Protein AF-A0A3D0D2L9-F1 (afdb_monomer)

Mean predicted aligned error: 7.06 Å

Structure (mmCIF, N/CA/C/O backbone):
data_AF-A0A3D0D2L9-F1
#
_entry.id   AF-A0A3D0D2L9-F1
#
loop_
_atom_site.group_PDB
_atom_site.id
_atom_site.type_symbol
_atom_site.label_atom_id
_atom_site.label_alt_id
_atom_site.label_comp_id
_atom_site.label_asym_id
_atom_site.label_entity_id
_atom_site.label_seq_id
_atom_site.pdbx_PDB_ins_code
_atom_site.Cartn_x
_atom_site.Cartn_y
_atom_site.Cartn_z
_atom_site.occupancy
_atom_site.B_iso_or_equiv
_atom_site.auth_seq_id
_atom_site.auth_comp_id
_atom_site.auth_asym_id
_atom_site.auth_atom_id
_atom_site.pdbx_PDB_model_num
ATOM 1 N N . MET A 1 1 ? -13.306 -3.646 17.024 1.00 66.31 1 MET A N 1
ATOM 2 C CA . MET A 1 1 ? -11.952 -3.065 16.880 1.00 66.31 1 MET A CA 1
ATOM 3 C C . MET A 1 1 ? -10.910 -4.118 16.540 1.00 66.31 1 MET A C 1
ATOM 5 O O . MET A 1 1 ? -10.273 -3.972 15.510 1.00 66.31 1 MET A O 1
ATOM 9 N N . ALA A 1 2 ? -10.790 -5.212 17.308 1.00 78.94 2 ALA A N 1
ATOM 10 C CA . ALA A 1 2 ? -9.797 -6.267 17.045 1.00 78.94 2 ALA A CA 1
ATOM 11 C C . ALA A 1 2 ? -9.814 -6.822 15.602 1.00 78.94 2 ALA A C 1
ATOM 13 O O . ALA A 1 2 ? -8.758 -7.045 15.021 1.00 78.94 2 ALA A O 1
ATOM 14 N N . THR A 1 3 ? -10.994 -6.984 14.993 1.00 89.00 3 THR A N 1
ATOM 15 C CA . THR A 1 3 ? -11.125 -7.460 13.605 1.00 89.00 3 THR A CA 1
ATOM 16 C C . THR A 1 3 ? -10.587 -6.467 12.568 1.00 89.00 3 THR A C 1
ATOM 18 O O . THR A 1 3 ? -9.921 -6.887 11.629 1.00 89.00 3 THR A O 1
ATOM 21 N N . LEU A 1 4 ? -10.827 -5.160 12.744 1.00 88.62 4 LEU A N 1
ATOM 22 C CA . LEU A 1 4 ? -10.318 -4.123 11.833 1.00 88.62 4 LEU A CA 1
ATOM 23 C C . LEU A 1 4 ? -8.808 -3.956 11.977 1.00 88.62 4 LEU A C 1
ATOM 25 O O . LEU A 1 4 ? -8.098 -3.964 10.979 1.00 88.62 4 LEU A O 1
ATOM 29 N N . ALA A 1 5 ? -8.310 -3.923 13.216 1.00 87.44 5 ALA A N 1
ATOM 30 C CA . ALA A 1 5 ? -6.878 -3.869 13.490 1.00 87.44 5 ALA A CA 1
ATOM 31 C C . ALA A 1 5 ? -6.140 -5.065 12.867 1.00 87.44 5 ALA A C 1
ATOM 33 O O . ALA A 1 5 ? -5.092 -4.905 12.242 1.00 87.44 5 ALA A O 1
ATOM 34 N N . ARG A 1 6 ? -6.721 -6.268 12.968 1.00 92.75 6 ARG A N 1
ATOM 35 C CA . ARG A 1 6 ? -6.178 -7.466 12.323 1.00 92.75 6 ARG A CA 1
ATOM 36 C C . ARG A 1 6 ? -6.204 -7.359 10.797 1.00 92.75 6 ARG A C 1
ATOM 38 O O . ARG A 1 6 ? -5.200 -7.674 10.167 1.00 92.75 6 ARG A O 1
ATOM 45 N N . LYS A 1 7 ? -7.304 -6.875 10.213 1.00 93.75 7 LYS A N 1
ATOM 46 C CA . LYS A 1 7 ? -7.417 -6.651 8.764 1.00 93.75 7 LYS A CA 1
ATOM 47 C C . LYS A 1 7 ? -6.363 -5.655 8.268 1.00 93.75 7 LYS A C 1
ATOM 49 O O . LYS A 1 7 ? -5.662 -5.953 7.306 1.00 93.75 7 LYS A O 1
ATOM 54 N N . ALA A 1 8 ? -6.187 -4.524 8.954 1.00 91.12 8 ALA A N 1
ATOM 55 C CA . ALA A 1 8 ? -5.146 -3.547 8.636 1.00 91.12 8 ALA A CA 1
ATOM 56 C C . ALA A 1 8 ? -3.750 -4.184 8.711 1.00 91.12 8 ALA A C 1
ATOM 58 O O . ALA A 1 8 ? -2.954 -4.063 7.781 1.00 91.12 8 ALA A O 1
ATOM 59 N N . GLN A 1 9 ? -3.461 -4.940 9.774 1.00 92.62 9 GLN A N 1
ATOM 60 C CA . GLN A 1 9 ? -2.183 -5.639 9.921 1.00 92.62 9 GLN A CA 1
ATOM 61 C C . GLN A 1 9 ? -1.933 -6.648 8.789 1.00 92.62 9 GLN A C 1
ATOM 63 O O . GLN A 1 9 ? -0.810 -6.738 8.283 1.00 92.62 9 GLN A O 1
ATOM 68 N N . GLU A 1 10 ? -2.956 -7.400 8.382 1.00 95.62 10 GLU A N 1
ATOM 69 C CA . GLU A 1 10 ? -2.884 -8.346 7.267 1.00 95.62 10 GLU A CA 1
ATOM 70 C C . GLU A 1 10 ? -2.607 -7.627 5.940 1.00 95.62 10 GLU A C 1
ATOM 72 O O . GLU A 1 10 ? -1.711 -8.051 5.208 1.00 95.62 10 GLU A O 1
ATOM 77 N N . LEU A 1 11 ? -3.279 -6.507 5.661 1.00 94.88 11 LEU A N 1
ATOM 78 C CA . LEU A 1 11 ? -3.027 -5.684 4.471 1.00 94.88 11 LEU A CA 1
ATOM 79 C C . LEU A 1 11 ? -1.609 -5.089 4.473 1.00 94.88 11 LEU A C 1
ATOM 81 O O . LEU A 1 11 ? -0.893 -5.181 3.473 1.00 94.88 11 LEU A O 1
ATOM 85 N N . HIS A 1 12 ? -1.138 -4.575 5.613 1.00 93.25 12 HIS A N 1
ATOM 86 C CA . HIS A 1 12 ? 0.242 -4.097 5.776 1.00 93.25 12 HIS A CA 1
ATOM 87 C C . HIS A 1 12 ? 1.271 -5.206 5.519 1.00 93.25 12 HIS A C 1
ATOM 89 O O . HIS A 1 12 ? 2.303 -4.974 4.884 1.00 93.25 12 HIS A O 1
ATOM 95 N N . MET A 1 13 ? 1.006 -6.428 5.990 1.00 94.94 13 MET A N 1
ATOM 96 C CA . MET A 1 13 ? 1.853 -7.593 5.711 1.00 94.94 13 MET A CA 1
ATOM 97 C C . MET A 1 13 ? 1.836 -7.971 4.227 1.00 94.94 13 MET A C 1
ATOM 99 O O . MET A 1 13 ? 2.894 -8.282 3.679 1.00 94.94 13 MET A O 1
ATOM 103 N N . GLN A 1 14 ? 0.675 -7.929 3.572 1.00 94.50 14 GLN A N 1
ATOM 104 C CA . GLN A 1 14 ? 0.554 -8.187 2.135 1.00 94.50 14 GLN A CA 1
ATOM 105 C C . GLN A 1 14 ? 1.354 -7.169 1.321 1.00 94.50 14 GLN A C 1
ATOM 107 O O . GLN A 1 14 ? 2.168 -7.572 0.488 1.00 94.50 14 GLN A O 1
ATOM 112 N N . ARG A 1 15 ? 1.226 -5.872 1.631 1.00 94.44 15 ARG A N 1
ATOM 113 C CA . ARG A 1 15 ? 2.002 -4.811 0.973 1.00 94.44 15 ARG A CA 1
ATOM 114 C C . ARG A 1 15 ? 3.503 -5.038 1.134 1.00 94.44 15 ARG A C 1
ATOM 116 O O . ARG A 1 15 ? 4.224 -5.048 0.141 1.00 94.44 15 ARG A O 1
ATOM 123 N N . ARG A 1 16 ? 3.974 -5.314 2.359 1.00 91.94 16 ARG A N 1
ATOM 124 C CA . ARG A 1 16 ? 5.395 -5.620 2.621 1.00 91.94 16 ARG A CA 1
ATOM 125 C C . ARG A 1 16 ? 5.897 -6.823 1.826 1.00 91.94 16 ARG A C 1
ATOM 127 O O . ARG A 1 16 ? 6.982 -6.765 1.257 1.00 91.94 16 ARG A O 1
ATOM 134 N N . ARG A 1 17 ? 5.118 -7.908 1.765 1.00 92.62 17 ARG A N 1
ATOM 135 C CA . ARG A 1 17 ? 5.472 -9.099 0.974 1.00 92.62 17 ARG A CA 1
ATOM 136 C C . ARG A 1 17 ? 5.561 -8.776 -0.511 1.00 92.62 17 ARG A C 1
ATOM 138 O O . ARG A 1 17 ? 6.499 -9.225 -1.163 1.00 92.62 17 ARG A O 1
ATOM 145 N N . ARG A 1 18 ? 4.628 -7.977 -1.036 1.00 93.62 18 ARG A N 1
ATOM 146 C CA . ARG A 1 18 ? 4.626 -7.606 -2.451 1.00 93.62 18 ARG A CA 1
ATOM 147 C C . ARG A 1 18 ? 5.832 -6.750 -2.828 1.00 93.62 18 ARG A C 1
ATOM 149 O O . ARG A 1 18 ? 6.460 -7.025 -3.846 1.00 93.62 18 ARG A O 1
ATOM 156 N N . VAL A 1 19 ? 6.188 -5.780 -1.985 1.00 91.62 19 VAL A N 1
ATOM 157 C CA . VAL A 1 19 ? 7.410 -4.975 -2.143 1.00 91.62 19 VAL A CA 1
ATOM 158 C C . VAL A 1 19 ? 8.654 -5.854 -2.086 1.00 91.62 19 VAL A C 1
ATOM 160 O O . VAL A 1 19 ? 9.509 -5.748 -2.957 1.00 91.62 19 VAL A O 1
ATOM 163 N N . ALA A 1 20 ? 8.749 -6.760 -1.109 1.00 90.44 20 ALA A N 1
ATOM 164 C CA . ALA A 1 20 ? 9.887 -7.670 -1.005 1.00 90.44 20 ALA A CA 1
ATOM 165 C C . ALA A 1 20 ? 10.038 -8.542 -2.264 1.00 90.44 20 ALA A C 1
ATOM 167 O O . ALA A 1 20 ? 11.147 -8.696 -2.768 1.00 90.44 20 ALA A O 1
ATOM 168 N N . GLN A 1 21 ? 8.925 -9.052 -2.805 1.00 91.06 21 GLN A N 1
ATOM 169 C CA . GLN A 1 21 ? 8.931 -9.792 -4.067 1.00 91.06 21 GLN A CA 1
ATOM 170 C C . GLN A 1 21 ? 9.388 -8.912 -5.234 1.00 91.06 21 GLN A C 1
ATOM 172 O O . GLN A 1 21 ? 10.254 -9.324 -5.994 1.00 91.06 21 GLN A O 1
ATOM 177 N N . PHE A 1 22 ? 8.865 -7.689 -5.341 1.00 91.06 22 PHE A N 1
ATOM 178 C CA . PHE A 1 22 ? 9.284 -6.735 -6.367 1.00 91.06 22 PHE A CA 1
ATOM 179 C C . PHE A 1 22 ? 10.790 -6.454 -6.306 1.00 91.06 22 PHE A C 1
ATOM 181 O O . PHE A 1 22 ? 11.454 -6.510 -7.335 1.00 91.06 22 PHE A O 1
ATOM 188 N N . LEU A 1 23 ? 11.350 -6.219 -5.116 1.00 89.31 23 LEU A N 1
ATOM 189 C CA . LEU A 1 23 ? 12.790 -6.009 -4.951 1.00 89.31 23 LEU A CA 1
ATOM 190 C C . LEU A 1 23 ? 13.595 -7.215 -5.454 1.00 89.31 23 LEU A C 1
ATOM 192 O O . LEU A 1 23 ? 14.544 -7.031 -6.218 1.00 89.31 23 LEU A O 1
ATOM 196 N N . CYS A 1 24 ? 13.174 -8.436 -5.112 1.00 88.75 24 CYS A N 1
ATOM 197 C CA . CYS A 1 24 ? 13.780 -9.659 -5.640 1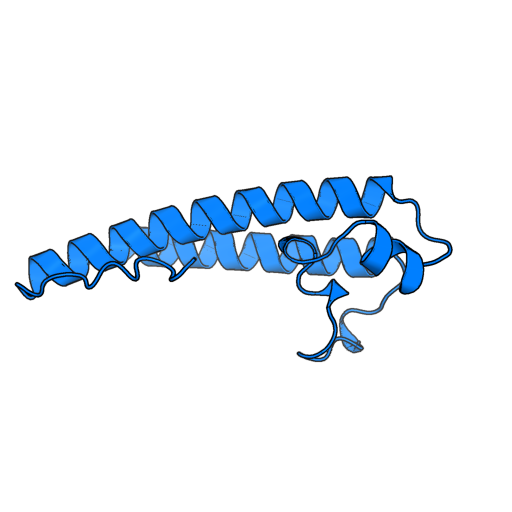.00 88.75 24 CYS A CA 1
ATOM 198 C C . CYS A 1 24 ? 13.674 -9.748 -7.173 1.00 88.75 24 CYS A C 1
ATOM 200 O O . CYS A 1 24 ? 14.666 -10.064 -7.830 1.00 88.75 24 CYS A O 1
ATOM 202 N N . ASP A 1 25 ? 12.507 -9.436 -7.749 1.00 89.00 25 ASP A N 1
ATOM 203 C CA . ASP A 1 25 ? 12.248 -9.505 -9.197 1.00 89.00 25 ASP A CA 1
ATOM 204 C C . ASP A 1 25 ? 13.147 -8.546 -9.996 1.00 89.00 25 ASP A C 1
ATOM 206 O O . ASP A 1 25 ? 13.528 -8.844 -11.129 1.00 89.00 25 ASP A O 1
ATOM 210 N N . ILE A 1 26 ? 13.513 -7.403 -9.406 1.00 87.56 26 ILE A N 1
ATOM 211 C CA . ILE A 1 26 ? 14.417 -6.413 -10.013 1.00 87.56 26 ILE A CA 1
ATOM 212 C C . ILE A 1 26 ? 15.897 -6.651 -9.656 1.00 87.56 26 ILE A C 1
ATOM 214 O O . ILE A 1 26 ? 16.751 -5.810 -9.939 1.00 87.56 26 ILE A O 1
ATOM 218 N N . GLY A 1 27 ? 16.213 -7.782 -9.015 1.00 83.12 27 GLY A N 1
ATOM 219 C CA . GLY A 1 27 ? 17.575 -8.174 -8.640 1.00 83.12 27 GLY A CA 1
ATOM 220 C C . GLY A 1 27 ? 18.156 -7.406 -7.447 1.00 83.12 27 GLY A C 1
ATOM 221 O O . GLY A 1 27 ? 19.362 -7.465 -7.210 1.00 83.12 27 GLY A O 1
ATOM 222 N N . SER A 1 28 ? 17.324 -6.683 -6.695 1.00 78.38 28 SER A N 1
ATOM 223 C CA . SER A 1 28 ? 17.717 -6.006 -5.458 1.00 78.38 28 SER A CA 1
ATOM 224 C C . SER A 1 28 ? 17.529 -6.937 -4.263 1.00 78.38 28 SER A C 1
ATOM 226 O O . SER A 1 28 ? 16.499 -7.589 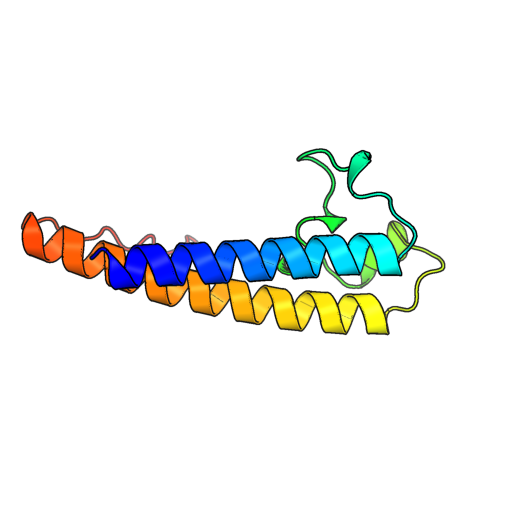-4.120 1.00 78.38 28 SER A O 1
ATOM 228 N N . SER A 1 29 ? 18.514 -6.996 -3.367 1.00 68.38 29 SER A N 1
ATOM 229 C CA . SER A 1 29 ? 18.364 -7.780 -2.140 1.00 68.38 29 SER A CA 1
ATOM 230 C C . SER A 1 29 ? 17.532 -7.004 -1.112 1.00 68.38 29 SER A C 1
ATOM 232 O O . SER A 1 29 ? 17.938 -5.897 -0.746 1.00 68.38 29 SER A O 1
ATOM 234 N N . PRO A 1 30 ? 16.453 -7.586 -0.550 1.00 60.69 30 PRO A N 1
ATOM 235 C CA . PRO A 1 30 ? 15.735 -7.000 0.584 1.00 60.69 30 PRO A CA 1
ATOM 236 C C . PRO A 1 30 ? 16.626 -6.797 1.819 1.00 60.69 30 PRO A C 1
ATOM 238 O O . PRO A 1 30 ? 16.270 -6.052 2.716 1.00 60.69 30 PRO A O 1
ATOM 241 N N . ALA A 1 31 ? 17.794 -7.447 1.894 1.00 58.09 31 ALA A N 1
ATOM 242 C CA . ALA A 1 31 ? 18.755 -7.251 2.982 1.00 58.09 31 ALA A CA 1
ATOM 243 C C . ALA A 1 31 ? 19.616 -5.982 2.820 1.00 58.09 31 ALA A C 1
ATOM 245 O O . ALA A 1 31 ? 20.276 -5.568 3.769 1.00 58.09 31 ALA A O 1
ATOM 246 N N . GLN A 1 32 ? 19.620 -5.366 1.633 1.00 55.75 32 GLN A N 1
ATOM 247 C CA . GLN A 1 32 ? 20.235 -4.055 1.383 1.00 55.75 32 GLN A CA 1
ATOM 248 C C . GLN A 1 32 ? 19.210 -2.912 1.497 1.00 55.75 32 GLN A C 1
ATOM 250 O O . GLN A 1 32 ? 19.548 -1.753 1.249 1.00 55.75 32 GLN A O 1
ATOM 255 N N . SER A 1 33 ? 17.966 -3.234 1.878 1.00 53.19 33 SER A N 1
ATOM 256 C CA . SER A 1 33 ? 16.931 -2.254 2.184 1.00 53.19 33 SER A CA 1
ATOM 257 C C . SER A 1 33 ? 17.369 -1.331 3.307 1.00 53.19 33 SER A C 1
ATOM 259 O O . SER A 1 33 ? 17.809 -1.758 4.373 1.00 53.19 33 SER A O 1
ATOM 261 N N . SER A 1 34 ? 17.204 -0.041 3.066 1.00 60.88 34 SER A N 1
ATOM 262 C CA . SER A 1 34 ? 17.322 0.996 4.079 1.00 60.88 34 SER A CA 1
ATOM 263 C C . SER A 1 34 ? 16.081 1.857 3.942 1.00 60.88 34 SER A C 1
ATOM 265 O O . SER A 1 34 ? 15.606 2.044 2.827 1.00 60.88 34 SER A O 1
ATOM 267 N N . SER A 1 35 ? 15.606 2.469 5.027 1.00 61.97 35 SER A N 1
ATOM 268 C CA . SER A 1 35 ? 14.419 3.345 5.009 1.00 61.97 35 SER A CA 1
ATOM 269 C C . SER A 1 35 ? 14.491 4.515 4.014 1.00 61.97 35 SER A C 1
ATOM 271 O O . SER A 1 35 ? 13.522 5.240 3.836 1.00 61.97 35 SER A O 1
ATOM 273 N N . ARG A 1 36 ? 15.649 4.731 3.378 1.00 67.56 36 ARG A N 1
ATOM 274 C CA . ARG A 1 36 ? 15.883 5.732 2.336 1.00 67.56 36 ARG A CA 1
ATOM 275 C C . ARG A 1 36 ? 15.823 5.173 0.918 1.00 67.56 36 ARG A C 1
ATOM 277 O O . ARG A 1 36 ? 16.097 5.932 -0.007 1.00 67.56 36 ARG A O 1
ATOM 284 N N . ASN A 1 37 ? 15.546 3.884 0.723 1.00 76.69 37 ASN A N 1
ATOM 285 C CA . ASN A 1 37 ? 15.436 3.282 -0.597 1.00 76.69 37 ASN A CA 1
ATOM 286 C C . ASN A 1 37 ? 14.030 3.529 -1.162 1.00 76.69 37 ASN A C 1
ATOM 288 O O . ASN A 1 37 ? 13.087 2.861 -0.747 1.00 76.69 37 ASN A O 1
ATOM 292 N N . PRO A 1 38 ? 13.864 4.411 -2.161 1.00 80.94 38 PRO A N 1
ATOM 293 C CA . PRO A 1 38 ? 12.535 4.739 -2.670 1.00 80.94 38 PRO A CA 1
ATOM 294 C C . PRO A 1 38 ? 11.861 3.559 -3.379 1.00 80.94 38 PRO A C 1
ATOM 296 O O . PRO A 1 38 ? 10.652 3.564 -3.563 1.00 80.94 38 PRO A O 1
ATOM 299 N N . LEU A 1 39 ? 12.628 2.527 -3.761 1.00 83.88 39 LEU A N 1
ATOM 300 C CA . LEU A 1 39 ? 12.094 1.291 -4.340 1.00 83.88 39 LEU A CA 1
ATOM 301 C C . LEU A 1 39 ? 11.297 0.451 -3.325 1.00 83.88 39 LEU A C 1
ATOM 303 O O . LEU A 1 39 ? 10.609 -0.481 -3.733 1.00 83.88 39 LEU A O 1
ATOM 307 N N . GLU A 1 40 ? 11.374 0.769 -2.029 1.00 84.56 40 GLU A N 1
ATOM 308 C CA . GLU A 1 40 ? 10.523 0.177 -0.986 1.00 84.56 40 GLU A CA 1
ATOM 309 C C . GLU A 1 40 ? 9.109 0.771 -0.965 1.00 84.56 40 GLU A C 1
ATOM 311 O O . GLU A 1 40 ? 8.192 0.159 -0.418 1.00 84.56 40 GLU A O 1
ATOM 316 N N . GLU A 1 41 ? 8.921 1.923 -1.612 1.00 87.44 41 GLU A N 1
ATOM 317 C CA . GLU A 1 41 ? 7.642 2.621 -1.735 1.00 87.44 41 GLU A CA 1
ATOM 318 C C . GLU A 1 41 ? 7.266 2.801 -3.216 1.00 87.44 41 GLU A C 1
ATOM 320 O O . GLU A 1 41 ? 7.121 3.927 -3.701 1.00 87.44 41 GLU A O 1
ATOM 325 N N . PRO A 1 42 ? 7.101 1.704 -3.985 1.00 87.75 42 PRO A N 1
ATOM 326 C CA . PRO A 1 42 ? 6.829 1.785 -5.419 1.00 87.75 42 PRO A CA 1
ATOM 327 C C . PRO A 1 42 ? 5.547 2.563 -5.756 1.00 87.75 42 PRO A C 1
ATOM 329 O O . PRO A 1 42 ? 5.465 3.132 -6.842 1.00 87.75 42 PRO A O 1
ATOM 332 N N . TRP A 1 43 ? 4.584 2.657 -4.831 1.00 89.81 43 TRP A N 1
ATOM 333 C CA . TRP A 1 43 ? 3.363 3.460 -4.987 1.00 89.81 43 TRP A CA 1
ATOM 334 C C . TRP A 1 43 ? 3.613 4.979 -5.024 1.00 89.81 43 TRP A C 1
ATOM 336 O O . TRP A 1 43 ? 2.799 5.702 -5.595 1.00 89.81 43 TRP A O 1
ATOM 346 N N . LEU A 1 44 ? 4.737 5.470 -4.486 1.00 88.00 44 LEU A N 1
ATOM 347 C CA . LEU A 1 44 ? 5.119 6.893 -4.515 1.00 88.00 44 LEU A CA 1
ATOM 348 C C . LEU A 1 44 ? 6.060 7.248 -5.674 1.00 88.00 44 LEU A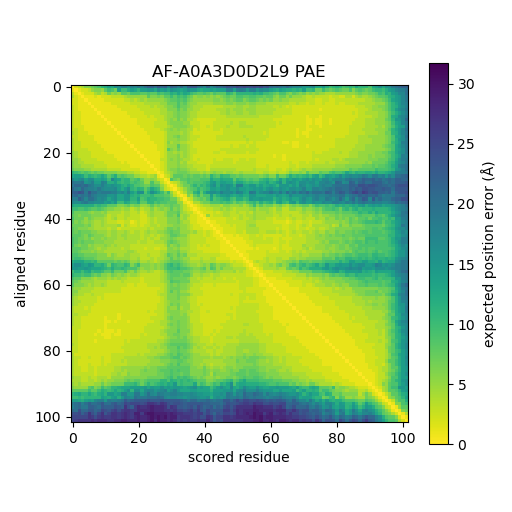 C 1
ATOM 350 O O . LEU A 1 44 ? 6.316 8.424 -5.928 1.00 88.00 44 LEU A O 1
ATOM 354 N N . LEU A 1 45 ? 6.596 6.249 -6.376 1.00 88.50 45 LEU A N 1
ATOM 355 C CA . LEU A 1 45 ? 7.571 6.461 -7.439 1.00 88.50 45 LEU A CA 1
ATOM 356 C C . LEU A 1 45 ? 6.916 6.764 -8.788 1.00 88.50 45 LEU A C 1
ATOM 358 O O . LEU A 1 45 ? 5.896 6.181 -9.164 1.00 88.50 45 LEU A O 1
ATOM 362 N N . THR A 1 46 ? 7.567 7.629 -9.567 1.00 89.69 46 THR A N 1
ATOM 363 C CA . THR A 1 46 ? 7.231 7.823 -10.981 1.00 89.69 46 THR A CA 1
ATOM 364 C C . THR A 1 46 ? 7.945 6.787 -11.866 1.00 89.69 46 THR A C 1
ATOM 366 O O . THR A 1 46 ? 9.010 6.279 -11.496 1.00 89.69 46 THR A O 1
ATOM 369 N N . PRO A 1 47 ? 7.411 6.479 -13.065 1.00 88.50 47 PRO A N 1
ATOM 370 C CA . PRO A 1 47 ? 8.101 5.639 -14.051 1.00 88.50 47 PRO A CA 1
ATOM 371 C C . PRO A 1 47 ? 9.510 6.136 -14.409 1.00 88.50 47 PRO A C 1
ATOM 373 O O . PRO A 1 47 ? 10.429 5.329 -14.577 1.00 88.50 47 PRO A O 1
ATOM 376 N N . ASP A 1 48 ? 9.702 7.456 -14.479 1.00 87.19 48 ASP A N 1
ATOM 377 C CA . ASP A 1 48 ? 11.004 8.069 -14.754 1.00 87.19 48 ASP A CA 1
ATOM 378 C C . ASP A 1 48 ? 11.977 7.856 -13.591 1.00 87.19 48 ASP A C 1
ATOM 380 O O . ASP A 1 48 ? 13.126 7.454 -13.798 1.00 87.19 48 ASP A O 1
ATOM 384 N N . ASP A 1 49 ? 11.521 8.049 -12.350 1.00 87.88 49 ASP A N 1
ATOM 385 C CA . ASP A 1 49 ? 12.332 7.786 -11.159 1.00 87.88 49 ASP A CA 1
ATOM 386 C C . ASP A 1 49 ? 12.773 6.331 -11.076 1.00 87.88 49 ASP A C 1
ATOM 388 O O . ASP A 1 49 ? 13.942 6.056 -10.777 1.00 87.88 49 ASP A O 1
ATOM 392 N N . PHE A 1 50 ? 11.857 5.410 -11.376 1.00 88.31 50 PHE A N 1
ATOM 393 C CA . PHE A 1 50 ? 12.160 3.990 -11.445 1.00 88.31 50 PHE A CA 1
ATOM 394 C C . PHE A 1 50 ? 13.208 3.705 -12.522 1.00 88.31 50 PHE A C 1
ATOM 396 O O . PHE A 1 50 ? 14.242 3.110 -12.224 1.00 88.31 50 PHE A O 1
ATOM 403 N N . THR A 1 51 ? 13.004 4.194 -13.746 1.00 87.69 51 THR A N 1
ATOM 404 C CA . THR A 1 51 ? 13.922 3.952 -14.871 1.00 87.69 51 THR A CA 1
ATOM 405 C C . THR A 1 51 ? 15.324 4.493 -14.584 1.00 87.69 51 THR A C 1
ATOM 407 O O . THR A 1 51 ? 16.319 3.844 -14.903 1.00 87.69 51 THR A O 1
ATOM 410 N N . ARG A 1 52 ? 15.446 5.644 -13.906 1.00 86.69 52 ARG A N 1
ATOM 411 C CA . ARG A 1 52 ? 16.756 6.186 -13.499 1.00 86.69 52 ARG A CA 1
ATOM 412 C C . ARG A 1 52 ? 17.496 5.282 -12.514 1.00 86.69 52 ARG A C 1
ATOM 414 O O . ARG A 1 52 ? 18.724 5.208 -12.594 1.00 86.69 52 ARG A O 1
ATOM 421 N N . ARG A 1 53 ? 16.768 4.633 -11.599 1.00 84.69 53 ARG A N 1
ATOM 422 C CA . ARG A 1 53 ? 17.307 3.783 -10.519 1.00 84.69 53 ARG A CA 1
ATOM 423 C C . ARG A 1 53 ? 17.523 2.333 -10.956 1.00 84.69 53 ARG A C 1
ATOM 425 O O . ARG A 1 53 ? 18.469 1.704 -10.502 1.00 84.69 53 ARG A O 1
ATOM 432 N N . ALA A 1 54 ? 16.692 1.832 -11.865 1.00 84.62 54 ALA A N 1
ATOM 433 C CA . ALA A 1 54 ? 16.654 0.448 -12.322 1.00 84.62 54 A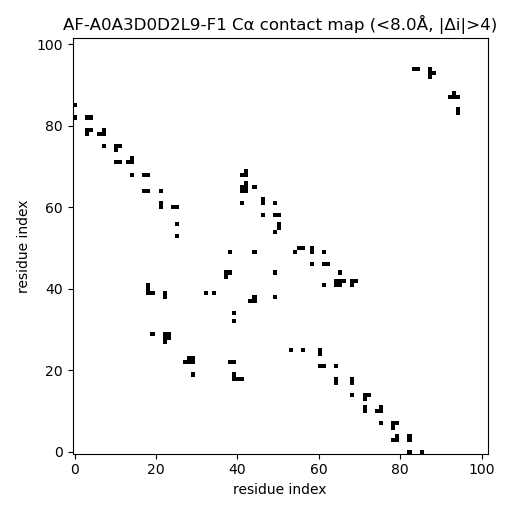LA A CA 1
ATOM 434 C C . ALA A 1 54 ? 16.746 0.369 -13.859 1.00 84.62 54 ALA A C 1
ATOM 436 O O . ALA A 1 54 ? 15.905 -0.242 -14.515 1.00 84.62 54 ALA A O 1
ATOM 437 N N . ARG A 1 55 ? 17.795 0.981 -14.437 1.00 77.12 55 ARG A N 1
ATOM 438 C CA . ARG A 1 55 ? 17.968 1.244 -15.889 1.00 77.12 55 ARG A CA 1
ATOM 439 C C . ARG A 1 55 ? 17.801 0.045 -16.831 1.00 77.12 55 ARG A C 1
ATOM 441 O O . ARG A 1 55 ? 17.536 0.253 -18.006 1.00 77.12 55 ARG A O 1
ATOM 448 N N . ASN A 1 56 ? 17.938 -1.182 -16.331 1.00 81.44 56 ASN A N 1
ATOM 449 C CA . ASN A 1 56 ? 17.849 -2.412 -17.126 1.00 81.44 56 ASN A CA 1
ATOM 450 C C . ASN A 1 56 ? 16.663 -3.307 -16.735 1.00 81.44 56 ASN A C 1
ATOM 452 O O . ASN A 1 56 ? 16.567 -4.444 -17.193 1.00 81.44 56 ASN A O 1
ATOM 456 N N . THR A 1 57 ? 15.773 -2.821 -15.870 1.00 86.12 57 THR A N 1
ATOM 457 C CA . THR A 1 57 ? 14.629 -3.600 -15.402 1.00 86.12 57 THR A CA 1
ATOM 458 C C . THR A 1 57 ? 13.397 -3.308 -16.257 1.00 86.12 57 THR A C 1
ATOM 460 O O . THR A 1 57 ? 13.107 -2.142 -16.527 1.00 86.12 57 THR A O 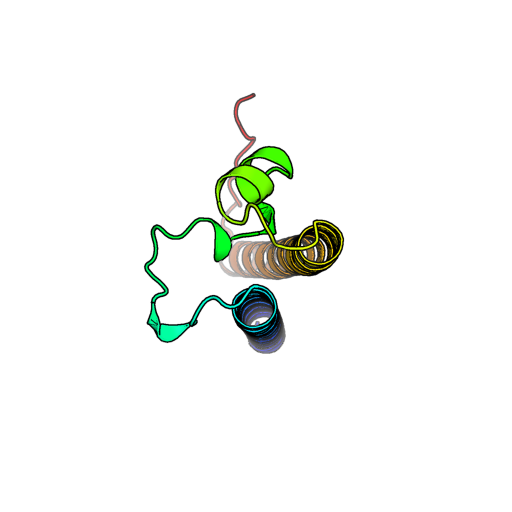1
ATOM 463 N N . PRO A 1 58 ? 12.625 -4.331 -16.666 1.00 89.12 58 PRO A N 1
ATOM 464 C CA . PRO A 1 58 ? 11.392 -4.122 -17.412 1.00 89.12 58 PRO A CA 1
ATOM 465 C C . PRO A 1 58 ? 10.389 -3.247 -16.648 1.00 89.12 58 PRO A C 1
ATOM 467 O O . PRO A 1 58 ? 9.932 -3.623 -15.567 1.00 89.12 58 PRO A O 1
ATOM 470 N N . LEU A 1 59 ? 9.966 -2.132 -17.254 1.00 89.94 59 LEU A N 1
ATOM 471 C CA . LEU A 1 59 ? 9.009 -1.195 -16.650 1.00 89.94 59 LEU A CA 1
ATOM 472 C C . LEU A 1 59 ? 7.687 -1.870 -16.250 1.00 89.94 59 LEU A C 1
ATOM 474 O O . LEU A 1 59 ? 7.098 -1.514 -15.239 1.00 89.94 59 LEU A O 1
ATOM 478 N N . ARG A 1 60 ? 7.271 -2.915 -16.978 1.00 91.06 60 ARG A N 1
ATOM 479 C CA . ARG A 1 60 ? 6.079 -3.717 -16.651 1.00 91.06 60 ARG A CA 1
ATOM 480 C C . ARG A 1 60 ? 6.095 -4.299 -15.230 1.00 91.06 60 ARG A C 1
ATOM 482 O O . ARG A 1 60 ? 5.037 -4.409 -14.622 1.00 91.06 60 ARG A O 1
ATOM 489 N N . LEU A 1 61 ? 7.271 -4.671 -14.708 1.00 88.50 61 LEU A N 1
ATOM 490 C CA . LEU A 1 61 ? 7.401 -5.222 -13.353 1.00 88.50 61 LEU A CA 1
ATOM 491 C C . LEU A 1 61 ? 7.143 -4.138 -12.307 1.00 88.50 61 LEU A C 1
ATOM 493 O O . LEU A 1 61 ? 6.478 -4.388 -11.307 1.00 88.50 61 LEU A O 1
ATOM 497 N N . PHE A 1 62 ? 7.628 -2.926 -12.581 1.00 91.94 62 PHE A N 1
ATOM 498 C CA . PHE A 1 62 ? 7.359 -1.757 -11.760 1.00 91.94 62 PHE A CA 1
ATOM 499 C C . PHE A 1 62 ? 5.892 -1.346 -11.813 1.00 91.94 62 PHE A C 1
ATOM 501 O O . PHE A 1 62 ? 5.301 -1.173 -10.757 1.00 91.94 62 PHE A O 1
ATOM 508 N N . THR A 1 63 ? 5.289 -1.234 -13.000 1.00 92.06 63 THR A N 1
ATOM 509 C CA . THR A 1 63 ? 3.878 -0.841 -13.134 1.00 92.06 63 THR A CA 1
ATOM 510 C C . THR A 1 63 ? 2.964 -1.792 -12.364 1.00 92.06 63 THR A C 1
ATOM 512 O O . THR A 1 63 ? 2.181 -1.335 -11.543 1.00 92.06 63 THR A O 1
ATOM 515 N N . ALA A 1 64 ? 3.140 -3.108 -12.528 1.00 92.44 64 ALA A N 1
ATOM 516 C CA . ALA A 1 64 ? 2.348 -4.091 -11.789 1.00 92.44 64 ALA A CA 1
ATOM 517 C C . ALA A 1 64 ? 2.534 -3.964 -10.266 1.00 92.44 64 ALA A C 1
ATOM 519 O O . ALA A 1 64 ? 1.560 -3.893 -9.522 1.00 92.44 64 ALA A O 1
ATOM 520 N N . ALA A 1 65 ? 3.782 -3.881 -9.789 1.00 92.44 65 ALA A N 1
ATOM 521 C CA . ALA A 1 65 ? 4.053 -3.735 -8.360 1.00 92.44 65 ALA A CA 1
ATOM 522 C C . ALA A 1 65 ? 3.512 -2.412 -7.793 1.00 92.44 65 ALA A C 1
ATOM 524 O O . ALA A 1 65 ? 2.984 -2.393 -6.681 1.00 92.44 65 ALA A O 1
ATOM 525 N N . ARG A 1 66 ? 3.620 -1.315 -8.547 1.00 93.56 66 ARG A N 1
ATOM 526 C CA . ARG A 1 66 ? 3.087 0.000 -8.186 1.00 93.56 66 ARG A CA 1
ATOM 527 C C . ARG A 1 66 ? 1.572 -0.046 -8.048 1.00 93.56 66 ARG A C 1
ATOM 529 O O . ARG A 1 66 ? 1.075 0.349 -7.002 1.00 93.56 66 ARG A O 1
ATOM 536 N N . ASP A 1 67 ? 0.866 -0.557 -9.050 1.00 93.88 67 ASP A N 1
ATOM 537 C CA . ASP A 1 67 ? -0.599 -0.579 -9.061 1.00 93.88 67 ASP A CA 1
ATOM 538 C C . ASP A 1 67 ? -1.144 -1.473 -7.936 1.00 93.88 67 ASP A C 1
ATOM 540 O O . ASP A 1 67 ? -2.025 -1.066 -7.180 1.00 93.88 67 ASP A O 1
ATOM 544 N N . GLU A 1 68 ? -0.558 -2.659 -7.743 1.00 93.44 68 GLU A N 1
ATOM 545 C CA . GLU A 1 68 ? -0.946 -3.566 -6.656 1.00 93.44 68 GLU A CA 1
ATOM 546 C C . GLU A 1 68 ? -0.694 -2.956 -5.268 1.00 93.44 68 GLU A C 1
ATOM 548 O O . GLU A 1 68 ? -1.524 -3.068 -4.365 1.00 93.44 68 GLU A O 1
ATOM 553 N N . THR A 1 69 ? 0.453 -2.301 -5.069 1.00 93.75 69 THR A N 1
ATOM 554 C CA . THR A 1 69 ? 0.782 -1.690 -3.771 1.00 93.75 69 THR A CA 1
ATOM 555 C C . THR A 1 69 ? 0.043 -0.376 -3.518 1.00 93.75 69 THR A C 1
ATOM 557 O O . THR A 1 69 ? -0.224 -0.061 -2.354 1.00 93.75 69 THR A O 1
ATOM 560 N N . ALA A 1 70 ? -0.341 0.354 -4.567 1.00 93.50 70 ALA A N 1
ATOM 561 C CA . ALA A 1 70 ? -1.240 1.501 -4.482 1.00 93.50 70 ALA A CA 1
ATOM 562 C C . ALA A 1 70 ? -2.639 1.055 -4.037 1.00 93.50 70 ALA A C 1
ATOM 564 O O . ALA A 1 70 ? -3.126 1.543 -3.020 1.00 93.50 70 ALA A O 1
ATOM 565 N N . ALA A 1 71 ? -3.211 0.033 -4.682 1.00 94.69 71 ALA A N 1
ATOM 566 C CA . ALA A 1 71 ? -4.509 -0.528 -4.300 1.00 94.69 71 ALA A CA 1
ATOM 567 C C . ALA A 1 71 ? -4.521 -1.079 -2.861 1.00 94.69 71 ALA A C 1
ATOM 569 O O . ALA A 1 71 ? -5.516 -0.965 -2.145 1.00 94.69 71 ALA A O 1
ATOM 570 N N . LEU A 1 72 ? -3.415 -1.680 -2.403 1.00 93.75 72 LEU A N 1
ATOM 571 C CA . LEU A 1 72 ? -3.273 -2.090 -1.001 1.00 93.75 72 LEU A CA 1
ATOM 572 C C . LEU A 1 72 ? -3.200 -0.888 -0.053 1.00 93.75 72 LEU A C 1
ATOM 574 O O . LEU A 1 72 ? -3.723 -0.962 1.052 1.00 93.75 72 LEU A O 1
ATOM 578 N N . THR A 1 73 ? -2.551 0.202 -0.461 1.00 92.94 73 THR A N 1
ATOM 579 C CA . THR A 1 73 ? -2.437 1.423 0.351 1.00 92.94 73 THR A CA 1
ATOM 580 C C . THR A 1 73 ? -3.785 2.125 0.496 1.00 92.94 73 THR A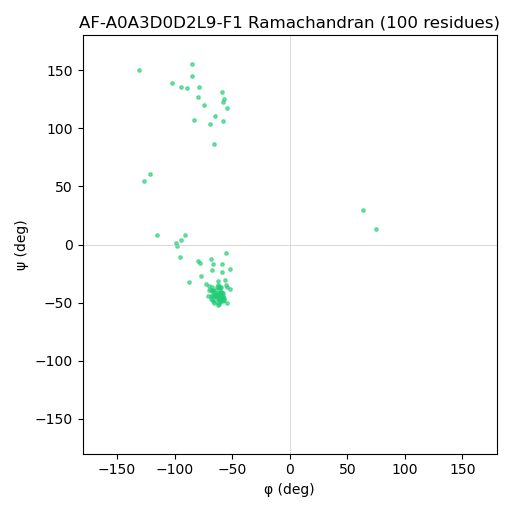 C 1
ATOM 582 O O . THR A 1 73 ? -4.114 2.551 1.599 1.00 92.9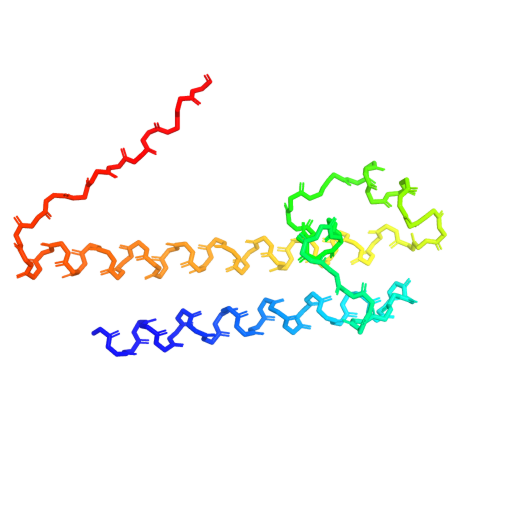4 73 THR A O 1
ATOM 585 N N . GLU A 1 74 ? -4.594 2.164 -0.561 1.00 94.06 74 GLU A N 1
ATOM 586 C CA . GLU A 1 74 ? -5.978 2.656 -0.511 1.00 94.06 74 GLU A CA 1
ATOM 587 C C . GLU A 1 74 ? -6.833 1.818 0.451 1.00 94.06 74 GLU A C 1
ATOM 589 O O . GLU A 1 74 ? -7.435 2.360 1.374 1.00 94.06 74 GLU A O 1
ATOM 594 N N . GLN A 1 75 ? -6.791 0.485 0.337 1.00 94.56 75 GLN A N 1
ATOM 595 C CA . GLN A 1 75 ? -7.517 -0.410 1.252 1.00 94.56 75 GLN A CA 1
ATOM 596 C C . GLN A 1 75 ? -7.064 -0.279 2.713 1.00 94.56 75 GLN A C 1
ATOM 598 O O . GLN A 1 75 ? -7.872 -0.425 3.631 1.00 94.56 75 GLN A O 1
ATOM 603 N N . ILE A 1 76 ? -5.769 -0.050 2.950 1.00 93.50 76 ILE A N 1
ATOM 604 C CA . ILE A 1 76 ? -5.241 0.220 4.293 1.00 93.50 76 ILE A CA 1
ATOM 605 C C . ILE A 1 76 ? -5.845 1.516 4.829 1.00 93.50 76 ILE A C 1
ATOM 607 O O . ILE A 1 76 ? -6.371 1.504 5.939 1.00 93.50 76 ILE A O 1
ATOM 611 N N . ALA A 1 77 ? -5.820 2.590 4.035 1.00 93.31 77 ALA A N 1
ATOM 612 C CA . ALA A 1 77 ? -6.352 3.889 4.432 1.00 93.31 77 ALA A CA 1
ATOM 613 C C . ALA A 1 77 ? -7.849 3.818 4.766 1.00 93.31 77 ALA A C 1
ATOM 615 O O . ALA A 1 77 ? -8.270 4.376 5.772 1.00 93.31 77 ALA A O 1
ATOM 616 N N . GLU A 1 78 ? -8.643 3.074 3.991 1.00 94.44 78 GLU A N 1
ATOM 617 C CA . GLU A 1 78 ? -10.066 2.855 4.285 1.00 94.44 78 GLU A CA 1
ATOM 618 C C . GLU A 1 78 ? -10.286 2.157 5.637 1.00 94.44 78 GLU A C 1
ATOM 620 O O . GLU A 1 78 ? -11.120 2.579 6.438 1.00 94.44 78 GLU A O 1
ATOM 625 N N . VAL A 1 79 ? -9.530 1.090 5.920 1.00 94.38 79 VAL A N 1
ATOM 626 C CA . VAL A 1 79 ? -9.664 0.339 7.182 1.00 94.38 79 VAL A CA 1
ATOM 627 C C . VAL A 1 79 ? -9.161 1.151 8.379 1.00 94.38 79 VAL A C 1
ATOM 629 O O . VAL A 1 79 ? -9.712 1.040 9.480 1.00 94.38 79 VAL A O 1
ATOM 632 N N . GLU A 1 80 ? -8.111 1.947 8.189 1.00 92.81 80 GLU A N 1
ATOM 633 C CA . GLU A 1 80 ? -7.576 2.850 9.211 1.00 92.81 80 GLU A CA 1
ATOM 634 C C . GLU A 1 80 ? -8.566 3.982 9.504 1.00 92.81 80 GLU A C 1
ATOM 636 O O . GLU A 1 80 ? -8.901 4.186 10.667 1.00 92.81 80 GLU A O 1
ATOM 641 N N . GLN A 1 81 ? -9.156 4.593 8.475 1.00 92.81 81 GLN A N 1
ATOM 642 C CA . GLN A 1 81 ? -10.218 5.589 8.621 1.00 92.81 81 GLN A CA 1
ATOM 643 C C . GLN A 1 81 ? -11.434 5.021 9.370 1.00 92.81 81 GLN A C 1
ATOM 645 O O . GLN A 1 81 ? -11.920 5.636 10.317 1.00 92.81 81 GLN A O 1
ATOM 650 N N . GLU A 1 82 ? -11.890 3.811 9.028 1.00 93.50 82 GLU A N 1
ATOM 651 C CA . GLU A 1 82 ? -12.984 3.149 9.755 1.00 93.50 82 GLU A CA 1
ATOM 652 C C . GLU A 1 82 ? -12.610 2.879 11.225 1.00 93.50 82 GLU A C 1
ATOM 654 O O . GLU A 1 82 ? -13.453 2.929 12.126 1.00 93.50 82 GLU A O 1
ATOM 659 N N . THR A 1 83 ? -11.341 2.570 11.494 1.00 90.31 83 THR A N 1
ATOM 660 C CA . THR A 1 83 ? -10.849 2.378 12.863 1.00 90.31 83 THR A CA 1
ATOM 661 C C . THR A 1 83 ? -10.882 3.692 13.633 1.00 90.31 83 THR A C 1
ATOM 663 O O . THR A 1 83 ? -11.420 3.721 14.743 1.00 90.31 83 THR A O 1
ATOM 666 N N . ASP A 1 84 ? -10.375 4.763 13.033 1.00 89.25 84 ASP A N 1
ATOM 667 C CA . ASP A 1 84 ? -10.347 6.100 13.615 1.00 89.25 84 ASP A CA 1
ATOM 668 C C . ASP A 1 84 ? -11.761 6.605 13.905 1.00 89.25 84 ASP A C 1
ATOM 670 O O . ASP A 1 84 ? -12.022 7.073 15.011 1.00 89.25 84 ASP A O 1
ATOM 674 N N . GLU A 1 85 ? -12.713 6.421 12.986 1.00 92.19 85 GLU A N 1
ATOM 675 C CA . GLU A 1 85 ? -14.118 6.820 13.169 1.00 92.19 85 GLU A CA 1
ATOM 676 C C . GLU A 1 85 ? -14.767 6.104 14.350 1.00 92.19 85 GLU A C 1
ATOM 678 O O . GLU A 1 85 ? -15.481 6.705 15.158 1.00 92.19 85 GLU A O 1
ATOM 683 N N . ARG A 1 86 ? -14.495 4.807 14.495 1.00 91.38 86 ARG A N 1
ATOM 684 C CA . ARG A 1 86 ? -15.046 4.027 15.602 1.00 91.38 86 ARG A CA 1
ATOM 685 C C . ARG A 1 86 ? -14.392 4.361 16.940 1.00 91.38 86 ARG A C 1
ATOM 687 O O . ARG A 1 86 ? -15.068 4.309 17.967 1.00 91.38 86 ARG A O 1
ATOM 694 N N . VAL A 1 87 ? -13.102 4.689 16.944 1.00 91.19 87 VAL A N 1
ATOM 695 C CA . VAL A 1 87 ? -12.387 5.164 18.138 1.00 91.19 87 VAL A CA 1
ATOM 696 C C . VAL A 1 87 ? -12.905 6.546 18.539 1.00 91.19 87 VAL A C 1
ATOM 698 O O . VAL A 1 87 ? -13.261 6.748 19.698 1.00 91.19 87 VAL A O 1
ATOM 701 N N . ALA A 1 88 ? -13.039 7.464 17.586 1.00 90.69 88 ALA A N 1
ATOM 702 C CA . ALA A 1 88 ? -13.632 8.784 17.772 1.00 90.69 88 ALA A CA 1
ATOM 703 C C . ALA A 1 88 ? -15.037 8.701 18.382 1.00 90.69 88 ALA A C 1
ATOM 705 O O . ALA A 1 88 ? -15.292 9.312 19.419 1.00 90.69 88 ALA A O 1
ATOM 706 N N . ALA A 1 89 ? -15.913 7.866 17.816 1.00 90.81 89 ALA A N 1
ATOM 707 C CA . ALA A 1 89 ? -17.258 7.643 18.344 1.00 90.81 89 ALA A CA 1
ATOM 708 C C . ALA A 1 89 ? -17.255 7.066 19.772 1.00 90.81 89 ALA A C 1
ATOM 710 O O . ALA A 1 89 ? -18.091 7.448 20.588 1.00 90.81 89 ALA A O 1
ATOM 711 N N . LEU A 1 90 ? -16.314 6.169 20.095 1.00 91.38 90 LEU A N 1
ATOM 712 C CA . LEU A 1 90 ? -16.189 5.583 21.433 1.00 91.38 90 LEU A CA 1
ATOM 713 C C . LEU A 1 90 ? -15.780 6.619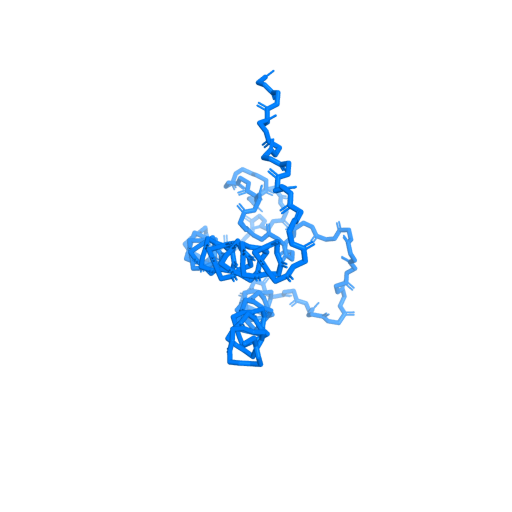 22.488 1.00 91.38 90 LEU A C 1
ATOM 715 O O . LEU A 1 90 ? -16.265 6.564 23.618 1.00 91.38 90 LEU A O 1
ATOM 719 N N . TYR A 1 91 ? -14.884 7.536 22.128 1.00 91.88 91 TYR A N 1
ATOM 720 C CA . TYR A 1 91 ? -14.347 8.542 23.046 1.00 91.88 91 TYR A CA 1
ATOM 721 C C . TYR A 1 91 ? -15.037 9.911 22.937 1.00 91.88 91 TYR A C 1
ATOM 723 O O . TYR A 1 91 ? -14.688 10.818 23.689 1.00 91.88 91 TYR A O 1
ATOM 731 N N . GLY A 1 92 ? -16.016 10.067 22.039 1.00 89.31 92 GLY A N 1
ATOM 732 C CA . GLY A 1 92 ? -16.715 11.333 21.799 1.00 89.31 92 GLY A CA 1
ATOM 733 C C . GLY A 1 92 ? -15.804 12.438 21.256 1.00 89.31 92 GLY A C 1
ATOM 734 O O . GLY A 1 92 ? -16.022 13.608 21.557 1.00 89.31 92 GLY A O 1
ATOM 735 N N . VAL A 1 93 ? -14.758 12.070 20.512 1.00 88.38 93 VAL A N 1
ATOM 736 C CA . VAL A 1 93 ? -13.774 13.003 19.943 1.00 88.38 93 VAL A CA 1
ATOM 737 C C . VAL A 1 93 ? -14.079 13.204 18.463 1.00 88.38 93 VAL A C 1
ATOM 739 O O . VAL A 1 93 ? -14.386 12.242 17.768 1.00 88.38 93 VAL A O 1
ATOM 742 N N . GLU A 1 94 ? -13.983 14.433 17.961 1.00 81.94 94 GLU A N 1
ATOM 743 C CA . GLU A 1 94 ? -14.091 14.699 16.524 1.00 81.94 94 GLU A CA 1
ATOM 744 C C . GLU A 1 94 ? -12.780 14.358 15.808 1.00 81.94 94 GLU A C 1
ATOM 746 O O . GLU A 1 94 ? -11.688 14.710 16.264 1.00 81.94 94 GLU A O 1
ATOM 751 N N . LEU A 1 95 ? -12.880 13.686 14.660 1.00 77.88 95 LEU A N 1
ATOM 752 C CA . LEU A 1 95 ? -11.728 13.486 13.791 1.00 77.88 95 LEU A CA 1
ATOM 753 C C . LEU A 1 95 ? -11.409 14.792 13.065 1.00 77.88 95 LEU A C 1
ATOM 755 O O . LEU A 1 95 ? -12.215 15.294 12.281 1.00 77.88 95 LEU A O 1
ATOM 759 N N . TYR A 1 96 ? -10.204 15.316 13.277 1.00 70.69 96 TYR A N 1
ATOM 760 C CA . TYR A 1 96 ? -9.673 16.367 12.419 1.00 70.69 96 TYR A CA 1
ATOM 761 C C . TYR A 1 96 ? -9.371 15.774 11.044 1.00 70.69 96 TYR A C 1
ATOM 763 O O . TYR A 1 96 ? -8.361 15.094 10.856 1.00 70.69 96 TYR A O 1
ATOM 771 N N . VAL A 1 97 ? -10.232 16.052 10.066 1.00 62.47 97 VAL A N 1
ATOM 772 C CA . VAL A 1 97 ? -9.921 15.784 8.662 1.00 62.47 97 VAL A CA 1
ATOM 773 C C . VAL A 1 97 ? -8.752 16.693 8.290 1.00 62.47 97 VAL A C 1
ATOM 775 O O . VAL A 1 97 ? -8.906 17.912 8.225 1.00 62.47 97 VAL A O 1
ATOM 778 N N . LYS A 1 98 ? -7.566 16.118 8.056 1.00 54.75 98 LYS A N 1
ATOM 779 C CA . LYS A 1 98 ? -6.486 16.830 7.364 1.00 54.75 98 LYS A CA 1
ATOM 780 C C . LYS A 1 98 ? -6.957 17.085 5.933 1.00 54.75 98 LYS A C 1
ATOM 782 O O . LYS A 1 98 ? -6.696 16.291 5.035 1.00 54.75 98 LYS A O 1
ATOM 787 N N . THR A 1 99 ? -7.666 18.187 5.712 1.00 46.16 99 THR A N 1
ATOM 788 C CA . THR A 1 99 ? -7.745 18.804 4.390 1.00 46.16 99 THR A CA 1
ATOM 789 C C . THR A 1 99 ? -6.315 19.118 3.982 1.00 46.16 99 THR A C 1
ATOM 791 O O . THR A 1 99 ? -5.683 19.987 4.580 1.00 46.16 99 THR A O 1
ATOM 794 N N . GLY A 1 100 ? -5.778 18.339 3.042 1.00 46.84 100 GLY A N 1
ATOM 795 C CA . GLY A 1 100 ? -4.498 18.637 2.420 1.00 46.84 100 GLY A CA 1
ATOM 796 C C . GLY A 1 100 ? -4.557 20.049 1.852 1.00 46.84 100 GLY A C 1
ATOM 797 O O . GLY A 1 100 ? -5.409 20.337 1.013 1.00 46.84 100 GLY A O 1
ATOM 798 N N . GLU A 1 101 ? -3.701 20.931 2.365 1.00 35.38 101 GLU A N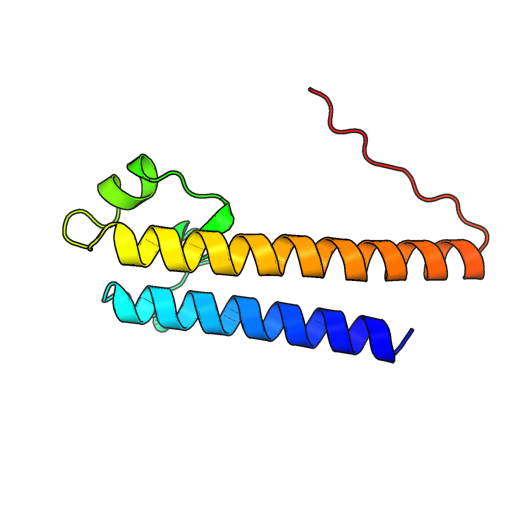 1
ATOM 799 C CA . GLU A 1 101 ? -3.387 22.185 1.691 1.00 35.38 101 GLU A CA 1
ATOM 800 C C . GLU A 1 101 ? -2.862 21.846 0.292 1.00 35.38 101 GLU A C 1
ATOM 802 O O . GLU A 1 101 ? -1.977 20.999 0.137 1.00 35.38 101 GLU A O 1
ATOM 807 N N . ALA A 1 102 ? -3.517 22.452 -0.698 1.00 38.25 102 ALA A N 1
ATOM 808 C CA . ALA A 1 102 ? -3.230 22.356 -2.123 1.00 38.25 102 ALA A CA 1
ATOM 809 C C . ALA A 1 102 ? -1.939 23.091 -2.508 1.00 38.25 102 ALA A C 1
ATOM 811 O O . ALA A 1 102 ? -1.598 24.088 -1.830 1.00 38.25 102 ALA A O 1
#

Radius of gyration: 16.7 Å; Cα contacts (8 Å, |Δi|>4): 75; chains: 1; bounding box: 38×32×40 Å

pLDDT: mean 84.53, std 13.3, range [35.38, 95.62]

Secondary structure (DSSP, 8-state):
-HHHHHHHHHHHHHHHHHHHHHHHHTT--GGG--TT-GGG-GGG--HHHHHHHSTTS-HHHHHHHHHHHHHHHHHHHHHHHHHHHHHHHHHTPPP-------

Foldseek 3Di:
DVVLVVVLVVLVVVLQVLLCVLCVLLVHHPVPDDPPPCSSVLLPDDLVRCCVVSVPHPSVSSVVSNVVSVVSVVVSVVSVVVVVVVVCVVVVHDDDDPPDDD

Sequence (102 aa):
MATLARKAQELHMQRRRRVAQFLCDIGSSPAQSSSRNPLEEPWLLTPDDFTRRARNTPLRLFTAARDETAALTEQIAEVEQETDERVAALYGVELYVKTGEA

Solvent-accessible surface area (backbone atoms only — not comparable to full-atom values): 6016 Å² total; per-residue (Å²): 107,73,68,51,56,49,50,39,52,50,44,54,51,49,42,52,50,52,39,48,50,49,34,50,76,69,74,40,60,72,86,73,64,49,102,81,46,64,76,74,43,44,60,80,52,49,74,66,60,45,43,74,74,41,75,86,52,65,63,69,60,53,52,52,49,16,54,54,40,37,56,42,50,53,56,36,50,54,44,49,51,55,49,50,52,53,50,23,65,74,72,74,46,83,80,81,75,80,74,76,83,130